Protein AF-A0A943SK35-F1 (afdb_monomer)

Secondary structure (DSSP, 8-state):
-HHHHHHHHHHHHHHHH-GGGHHHHHHHHHHHHHHHHHHHHHHHHHHHHHHHHT-

Sequence (55 aa):
GLGMGLATGKAVDAVARQPEASGKINSILLLGLALTESTAIYGFVSALIMMFTLA

Mean predicted aligned error: 3.61 Å

pLDDT: mean 95.0, std 6.47, range [56.81, 98.19]

Radius of gyration: 16.33 Å; Cα contacts (8 Å, |Δi|>4): 13; chains: 1; bounding box: 37×13×44 Å

Foldseek 3Di:
DVVLVVLVVVLVVVCVVPVVCNVVSVVVSVVVVVVVVVVVVVVVVVVVCCVPPVD

Nearest PDB structures (foldseek):
  6vol-assembly1_O  TM=8.763E-01  e=1.364E-03  Spinacia oleracea
  6rdk-assembly1_F  TM=8.444E-01  e=3.814E-02  Polytomella sp. Pringsheim 198.80
  6re2-assembly1_I  TM=8.449E-01  e=4.100E-02  Polytomella sp. Pringsheim 198.80
  6oqv-assembly1_L  TM=7.593E-01  e=1.876E-01  Escherichia coli
  6oqw-assembly1_S  TM=7.339E-01  e=2.694E-01  Escherichia coli

Structure (mmCIF, N/CA/C/O backbone):
data_AF-A0A943SK35-F1
#
_entry.id   AF-A0A943SK35-F1
#
loop_
_atom_site.group_PDB
_atom_site.id
_atom_site.type_symbol
_atom_site.label_atom_id
_atom_site.label_alt_id
_atom_site.label_comp_id
_atom_site.label_asym_id
_atom_site.label_entity_id
_atom_site.label_seq_id
_atom_site.pdbx_PDB_ins_code
_atom_site.Cartn_x
_atom_site.Cartn_y
_atom_site.Cartn_z
_atom_site.occupancy
_atom_site.B_iso_or_equiv
_atom_site.auth_seq_id
_atom_site.auth_comp_id
_atom_site.auth_asym_id
_atom_site.auth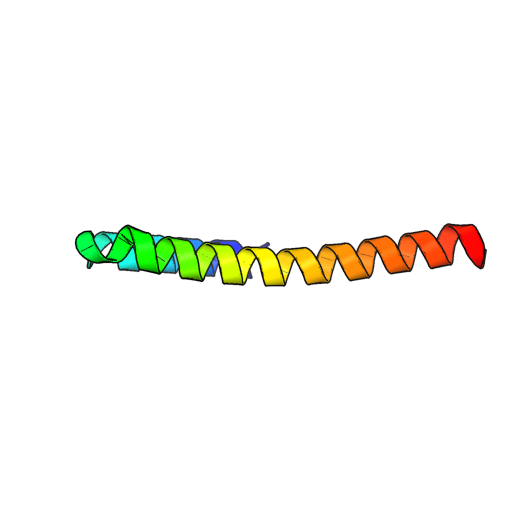_atom_id
_atom_site.pdbx_PDB_model_num
ATOM 1 N N . GLY A 1 1 ? 5.423 0.997 -1.541 1.00 83.38 1 GLY A N 1
ATOM 2 C CA . GLY A 1 1 ? 5.796 0.439 -0.223 1.00 83.38 1 GLY A CA 1
ATOM 3 C C . GLY A 1 1 ? 5.105 1.148 0.931 1.00 83.38 1 GLY A C 1
ATOM 4 O O . GLY A 1 1 ? 4.090 0.658 1.405 1.00 83.38 1 GLY A O 1
ATOM 5 N N . LEU A 1 2 ? 5.611 2.312 1.357 1.00 93.62 2 LEU A N 1
ATOM 6 C CA . LEU A 1 2 ? 5.139 3.020 2.562 1.00 93.62 2 LEU A CA 1
ATOM 7 C C . LEU A 1 2 ? 3.619 3.272 2.598 1.00 93.62 2 LEU A C 1
ATOM 9 O O . LEU A 1 2 ? 2.970 2.963 3.592 1.00 93.62 2 LEU A O 1
ATOM 13 N N . GLY A 1 3 ? 3.039 3.770 1.499 1.00 94.06 3 GLY A N 1
ATOM 14 C CA . GLY A 1 3 ? 1.597 4.036 1.416 1.00 94.06 3 GLY A CA 1
ATOM 15 C C . GLY A 1 3 ? 0.728 2.787 1.604 1.00 94.06 3 GLY A C 1
ATOM 16 O O . GLY A 1 3 ? -0.297 2.851 2.273 1.00 94.06 3 GLY A O 1
ATOM 17 N N . MET A 1 4 ? 1.175 1.635 1.096 1.00 95.00 4 MET A N 1
ATOM 18 C CA . MET A 1 4 ? 0.479 0.358 1.284 1.00 95.00 4 MET A CA 1
ATOM 19 C C . MET A 1 4 ? 0.561 -0.116 2.734 1.00 95.00 4 MET A C 1
ATOM 21 O O . MET A 1 4 ? -0.444 -0.545 3.284 1.00 95.00 4 MET A O 1
ATOM 25 N N . GLY A 1 5 ? 1.720 0.033 3.384 1.00 96.44 5 GLY A N 1
ATOM 26 C CA . GLY A 1 5 ? 1.867 -0.276 4.810 1.00 96.44 5 GLY A CA 1
ATOM 27 C C . GLY A 1 5 ? 0.935 0.565 5.688 1.00 96.44 5 GLY 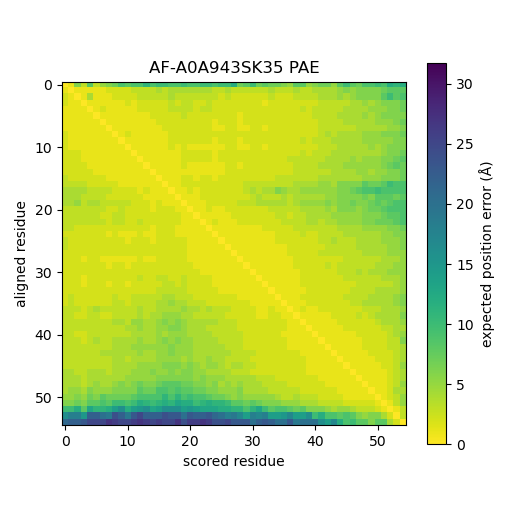A C 1
ATOM 28 O O . GLY A 1 5 ? 0.276 0.031 6.578 1.00 96.44 5 GLY A O 1
ATOM 29 N N . LEU A 1 6 ? 0.808 1.862 5.390 1.00 97.56 6 LEU A N 1
ATOM 30 C CA . LEU A 1 6 ? -0.129 2.754 6.080 1.00 97.56 6 LEU A CA 1
ATOM 31 C C . LEU A 1 6 ? -1.593 2.369 5.827 1.00 97.56 6 LEU A C 1
ATOM 33 O O . LEU A 1 6 ? -2.382 2.331 6.772 1.00 97.56 6 LEU A O 1
ATOM 37 N N . ALA A 1 7 ? -1.959 2.063 4.579 1.00 96.81 7 ALA A N 1
ATOM 38 C CA . ALA A 1 7 ? -3.311 1.628 4.228 1.00 96.81 7 ALA A CA 1
ATOM 39 C C . ALA A 1 7 ? -3.686 0.313 4.929 1.00 96.81 7 ALA A C 1
ATOM 41 O O . ALA A 1 7 ? -4.766 0.211 5.510 1.00 96.81 7 ALA A O 1
ATOM 42 N N . THR A 1 8 ? -2.772 -0.658 4.952 1.00 97.38 8 THR A N 1
ATOM 43 C CA . THR A 1 8 ? -2.956 -1.927 5.664 1.00 97.38 8 THR A CA 1
ATOM 44 C C . THR A 1 8 ? -3.081 -1.710 7.169 1.00 97.38 8 THR A C 1
ATOM 46 O O . THR A 1 8 ? -3.993 -2.259 7.778 1.00 97.38 8 THR A O 1
ATOM 49 N N . GLY A 1 9 ? -2.244 -0.863 7.778 1.00 97.56 9 GLY A N 1
ATOM 50 C CA . GLY A 1 9 ? -2.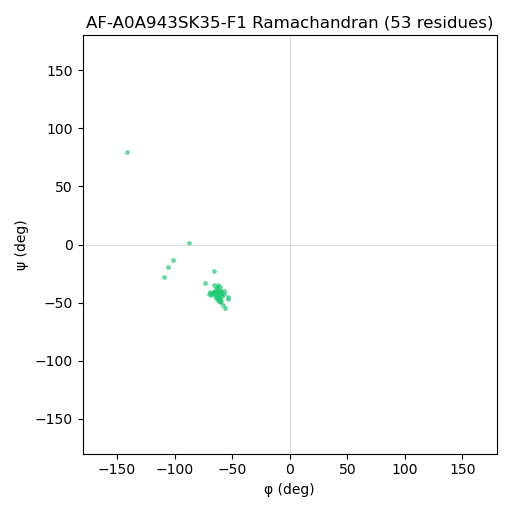366 -0.525 9.201 1.00 97.56 9 GLY A CA 1
ATOM 51 C C . GLY A 1 9 ? -3.731 0.086 9.543 1.00 97.56 9 GLY A C 1
ATOM 52 O O . GLY A 1 9 ? -4.392 -0.348 10.482 1.00 97.56 9 GLY A O 1
ATOM 53 N N . LYS A 1 10 ? -4.217 1.020 8.715 1.00 97.44 10 LYS A N 1
ATOM 54 C CA . LYS A 1 10 ? -5.560 1.612 8.856 1.00 97.44 10 LYS A CA 1
ATOM 55 C C . LYS A 1 10 ? -6.677 0.581 8.688 1.00 97.44 10 LYS A C 1
ATOM 57 O O . LYS A 1 10 ? -7.689 0.672 9.379 1.00 97.44 10 LYS A O 1
ATOM 62 N N . ALA A 1 11 ? -6.512 -0.378 7.782 1.00 97.75 11 ALA A N 1
ATOM 63 C CA . ALA A 1 11 ? -7.468 -1.461 7.598 1.00 97.75 11 ALA A CA 1
ATOM 64 C C . ALA A 1 11 ? -7.516 -2.380 8.826 1.00 97.75 11 ALA A C 1
ATOM 66 O O . ALA A 1 11 ? -8.607 -2.713 9.274 1.00 97.75 11 ALA A O 1
ATOM 67 N N . VAL A 1 12 ? -6.367 -2.714 9.422 1.00 97.69 12 VAL A N 1
ATOM 68 C CA . VAL A 1 12 ? -6.303 -3.487 10.675 1.00 97.69 12 VAL A CA 1
ATOM 69 C C . VAL A 1 12 ? -7.009 -2.745 11.813 1.00 97.69 12 VAL A C 1
ATOM 71 O O . VAL A 1 12 ? -7.859 -3.336 12.476 1.00 97.69 12 VAL A O 1
ATOM 74 N N . ASP A 1 13 ? -6.748 -1.446 11.988 1.00 98.19 13 ASP A N 1
ATOM 75 C CA . ASP A 1 13 ? -7.447 -0.622 12.986 1.00 98.19 13 ASP A CA 1
ATOM 76 C C . ASP A 1 13 ? -8.967 -0.592 12.751 1.00 98.19 13 ASP A C 1
ATOM 78 O O . ASP A 1 13 ? -9.757 -0.620 13.698 1.00 98.19 13 ASP A O 1
ATOM 82 N N . ALA A 1 14 ? -9.398 -0.517 11.488 1.00 97.56 14 ALA A N 1
ATO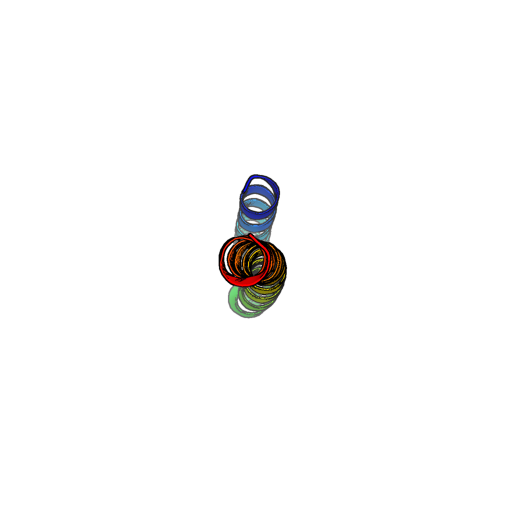M 83 C CA . ALA A 1 14 ? -10.812 -0.524 11.125 1.00 97.56 14 ALA A CA 1
ATOM 84 C C . ALA A 1 14 ? -11.471 -1.882 11.417 1.00 97.56 14 ALA A C 1
ATOM 86 O O . ALA A 1 14 ? -12.569 -1.912 11.967 1.00 97.56 14 ALA A O 1
ATOM 87 N N . VAL A 1 15 ? -10.788 -2.992 11.116 1.00 98.12 15 VAL A N 1
ATOM 88 C CA . VAL A 1 15 ? -11.247 -4.351 11.448 1.00 98.12 15 VAL A CA 1
ATOM 89 C C . VAL A 1 15 ? -11.338 -4.538 12.961 1.00 98.12 15 VAL A C 1
ATOM 91 O O . VAL A 1 15 ? -12.320 -5.092 13.443 1.00 98.12 15 VAL A O 1
ATOM 94 N N . ALA A 1 16 ? -10.355 -4.048 13.720 1.00 97.62 16 ALA A N 1
ATOM 95 C CA . ALA A 1 16 ? -10.360 -4.137 15.178 1.00 97.62 16 ALA A CA 1
ATOM 96 C C . ALA A 1 16 ? -11.533 -3.367 15.806 1.00 97.62 16 ALA A C 1
ATOM 98 O O . ALA A 1 16 ? -12.117 -3.825 16.785 1.00 97.62 16 ALA A O 1
ATOM 99 N N . ARG A 1 17 ? -11.899 -2.210 15.234 1.00 97.88 17 ARG A N 1
ATOM 100 C CA . ARG A 1 17 ? -13.075 -1.435 15.662 1.00 97.88 17 ARG A CA 1
ATOM 101 C C . ARG A 1 17 ? -14.395 -2.068 15.240 1.00 97.88 17 ARG A C 1
ATOM 103 O O . ARG A 1 17 ? -15.379 -1.898 15.952 1.00 97.88 17 ARG A O 1
ATOM 110 N N . GLN A 1 18 ? -14.423 -2.738 14.089 1.00 96.69 18 GLN A N 1
ATOM 111 C CA . GLN A 1 18 ? -15.651 -3.280 13.522 1.00 96.69 18 GLN A CA 1
ATOM 112 C C . GLN A 1 18 ? -15.425 -4.656 12.862 1.00 96.69 18 GLN A C 1
ATOM 114 O O . GLN A 1 18 ? -15.301 -4.756 11.633 1.00 96.69 18 GLN A O 1
ATOM 119 N N . PRO A 1 19 ? -15.360 -5.734 13.669 1.00 95.81 19 PRO A N 1
ATOM 120 C CA . PRO A 1 19 ? -14.991 -7.069 13.198 1.00 95.81 19 PRO A CA 1
ATOM 121 C C . PRO A 1 19 ? -15.958 -7.651 12.163 1.00 95.81 19 PRO A C 1
ATOM 123 O O . PRO A 1 19 ? -15.528 -8.322 11.222 1.00 95.81 19 PRO A O 1
ATOM 126 N N . GLU A 1 20 ? -17.256 -7.365 12.277 1.00 97.38 20 GLU A N 1
ATOM 127 C CA . GLU A 1 20 ? -18.283 -7.841 11.345 1.00 97.38 20 GLU A CA 1
ATOM 128 C C . GLU A 1 20 ? -18.121 -7.264 9.929 1.00 97.38 20 GLU A C 1
ATOM 130 O O . GLU A 1 20 ? -18.546 -7.877 8.949 1.00 97.38 20 GLU A O 1
ATOM 135 N N . ALA A 1 21 ? -17.447 -6.117 9.794 1.00 96.56 21 ALA A N 1
ATOM 136 C CA . ALA A 1 21 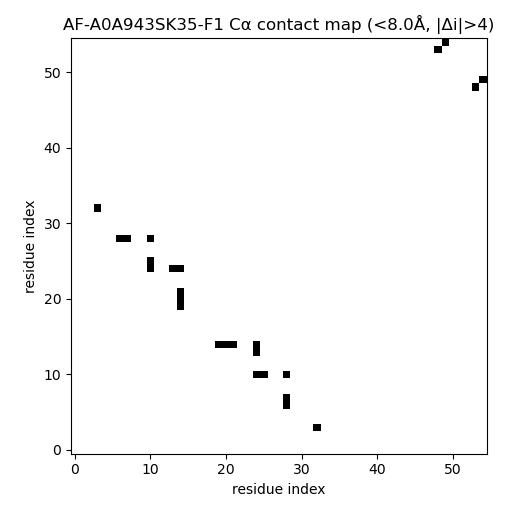? -17.152 -5.490 8.508 1.00 96.56 21 ALA A CA 1
ATOM 137 C C . ALA A 1 21 ? -15.839 -5.991 7.872 1.00 96.56 21 ALA A C 1
ATOM 139 O O . ALA A 1 21 ? -15.481 -5.541 6.777 1.00 96.56 21 ALA A O 1
ATOM 140 N N . SER A 1 22 ? -15.126 -6.927 8.513 1.00 96.69 22 SER A N 1
ATOM 141 C CA . SER A 1 22 ? -13.777 -7.358 8.118 1.00 96.69 22 SER A CA 1
ATOM 142 C C . SER A 1 22 ? -13.663 -7.791 6.657 1.00 96.69 22 SER A C 1
ATOM 144 O O . SER A 1 22 ? -12.765 -7.344 5.941 1.00 96.69 22 SER A O 1
ATOM 146 N N . GLY A 1 23 ? -14.617 -8.588 6.165 1.00 97.44 23 GLY A N 1
ATOM 147 C CA . GLY A 1 23 ? -14.619 -9.036 4.770 1.00 97.44 23 GLY A CA 1
ATOM 148 C C . GLY A 1 23 ? -14.681 -7.874 3.773 1.00 97.44 23 GLY A C 1
ATOM 149 O O . GLY A 1 23 ? -13.938 -7.850 2.790 1.00 97.44 23 GLY A O 1
ATOM 150 N N . LYS A 1 24 ? -15.513 -6.864 4.054 1.00 98.00 24 LYS A N 1
ATOM 151 C CA . LYS A 1 24 ? -15.652 -5.672 3.206 1.00 98.00 24 LYS A CA 1
ATOM 152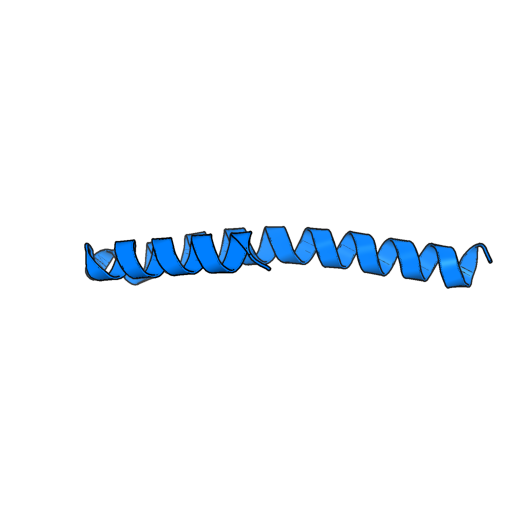 C C . LYS A 1 24 ? -14.408 -4.784 3.274 1.00 98.00 24 LYS A C 1
ATOM 154 O O . LYS A 1 24 ? -13.948 -4.324 2.231 1.00 98.00 24 LYS A O 1
ATOM 159 N N . ILE A 1 25 ? -13.848 -4.577 4.469 1.00 97.94 25 ILE A N 1
ATOM 160 C CA . ILE A 1 25 ? -12.623 -3.782 4.665 1.00 97.94 25 ILE A CA 1
ATOM 161 C C . ILE A 1 25 ? -11.457 -4.410 3.898 1.00 97.94 25 ILE A C 1
ATOM 163 O O . ILE A 1 25 ? -10.801 -3.725 3.114 1.00 97.94 25 ILE A O 1
ATOM 167 N N . ASN A 1 26 ? -11.246 -5.718 4.057 1.00 97.50 26 ASN A N 1
ATOM 168 C CA . ASN A 1 26 ? -10.179 -6.433 3.362 1.00 97.50 26 ASN A CA 1
ATOM 169 C C . ASN A 1 26 ? -10.376 -6.428 1.845 1.00 97.50 26 ASN A C 1
ATOM 171 O O . ASN A 1 26 ? -9.406 -6.236 1.121 1.00 97.50 26 ASN A O 1
ATOM 175 N N . SER A 1 27 ? -11.612 -6.560 1.354 1.00 98.06 27 SER A N 1
ATOM 176 C CA . SER A 1 27 ? -11.894 -6.494 -0.089 1.00 98.06 27 SER A CA 1
ATOM 177 C C . SER A 1 27 ? -11.508 -5.139 -0.690 1.00 98.06 27 SER A C 1
ATOM 179 O O . SER A 1 27 ? -10.875 -5.082 -1.743 1.00 98.06 27 SER A O 1
ATOM 181 N N . ILE A 1 28 ? -11.846 -4.040 -0.006 1.00 97.56 28 ILE A N 1
ATOM 182 C CA . ILE A 1 28 ? -11.496 -2.683 -0.449 1.00 97.56 28 ILE A CA 1
ATOM 183 C C . ILE A 1 28 ? -9.982 -2.457 -0.361 1.00 97.56 28 ILE A C 1
ATOM 185 O O . ILE A 1 28 ? -9.397 -1.913 -1.299 1.00 97.56 28 ILE A O 1
ATOM 189 N N . LEU A 1 29 ? -9.341 -2.898 0.731 1.00 97.88 29 LEU A N 1
ATOM 190 C CA . LEU A 1 29 ? -7.887 -2.831 0.881 1.00 97.88 29 LEU A CA 1
ATOM 191 C C . LEU A 1 29 ? -7.201 -3.555 -0.280 1.00 97.88 29 LEU A C 1
ATOM 193 O O . LEU A 1 29 ? -6.388 -2.950 -0.971 1.00 97.88 29 LEU A O 1
ATOM 197 N N . LEU A 1 30 ? -7.549 -4.822 -0.521 1.00 97.56 30 LEU A N 1
ATOM 198 C CA . LEU A 1 30 ? -6.906 -5.645 -1.543 1.00 97.56 30 LEU A CA 1
ATOM 199 C C . LEU A 1 30 ? -7.083 -5.052 -2.942 1.00 97.56 30 LEU A C 1
ATOM 201 O O . LEU A 1 30 ? -6.127 -5.031 -3.711 1.00 97.56 30 LEU A O 1
ATOM 205 N N . LEU A 1 31 ? -8.268 -4.512 -3.248 1.00 97.50 31 LEU A N 1
ATOM 206 C CA . LEU A 1 31 ? -8.515 -3.802 -4.502 1.00 97.50 31 LEU A CA 1
ATOM 207 C C . LEU A 1 31 ? -7.592 -2.581 -4.645 1.00 97.50 31 LEU A C 1
ATOM 209 O O . LEU A 1 31 ? -6.946 -2.419 -5.678 1.00 97.50 31 LEU A O 1
ATOM 213 N N . GLY A 1 32 ? -7.477 -1.748 -3.607 1.00 95.88 32 GLY A N 1
ATOM 214 C CA . GLY A 1 32 ? -6.592 -0.579 -3.626 1.00 95.88 32 GLY A CA 1
ATOM 215 C C . GLY A 1 32 ? -5.108 -0.947 -3.761 1.00 95.88 32 GLY A C 1
ATOM 216 O O . GLY A 1 32 ? -4.376 -0.316 -4.530 1.00 95.88 32 GLY A O 1
ATOM 217 N N . LEU A 1 33 ? -4.670 -1.994 -3.057 1.00 96.75 33 LEU A N 1
ATOM 218 C CA . LEU A 1 33 ? -3.306 -2.518 -3.156 1.00 96.75 33 LEU A CA 1
ATOM 219 C C . LEU A 1 33 ? -3.025 -3.070 -4.560 1.00 96.75 33 LEU A C 1
ATOM 221 O O . LEU A 1 33 ? -2.010 -2.718 -5.155 1.00 96.75 33 LEU A O 1
ATOM 225 N N . ALA A 1 34 ? -3.945 -3.854 -5.127 1.00 96.50 34 ALA A N 1
ATOM 226 C CA . ALA A 1 34 ? -3.807 -4.423 -6.465 1.00 96.50 34 ALA A CA 1
ATOM 227 C C . ALA A 1 34 ? -3.693 -3.342 -7.552 1.00 96.50 34 ALA A C 1
ATOM 229 O O . ALA A 1 34 ? -2.869 -3.466 -8.456 1.00 96.50 34 ALA A O 1
ATOM 230 N N . LEU A 1 35 ? -4.469 -2.258 -7.455 1.00 95.50 35 LEU A N 1
ATOM 231 C CA . LEU A 1 35 ? -4.373 -1.121 -8.381 1.00 95.50 35 LEU A CA 1
ATOM 232 C C . LEU A 1 35 ? -3.030 -0.383 -8.256 1.00 95.50 35 LEU A C 1
ATOM 234 O O . LEU A 1 35 ? -2.418 -0.017 -9.266 1.00 95.50 35 LEU A O 1
ATOM 238 N N . THR A 1 36 ? -2.556 -0.199 -7.021 1.00 94.62 36 THR A N 1
ATOM 239 C CA . THR A 1 36 ? -1.257 0.434 -6.744 1.00 94.62 36 THR A CA 1
ATOM 240 C C . THR A 1 36 ? -0.113 -0.390 -7.334 1.00 94.62 36 THR A C 1
ATOM 242 O O . THR A 1 36 ? 0.734 0.151 -8.045 1.00 94.62 36 THR A O 1
ATOM 245 N N . GLU A 1 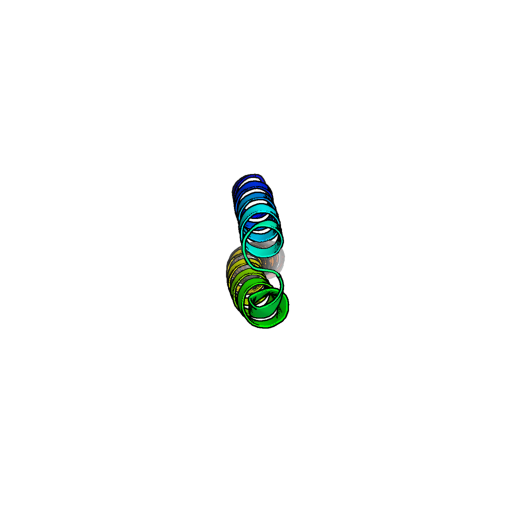37 ? -0.119 -1.703 -7.102 1.00 94.12 37 GLU A N 1
ATOM 246 C CA . GLU A 1 37 ? 0.881 -2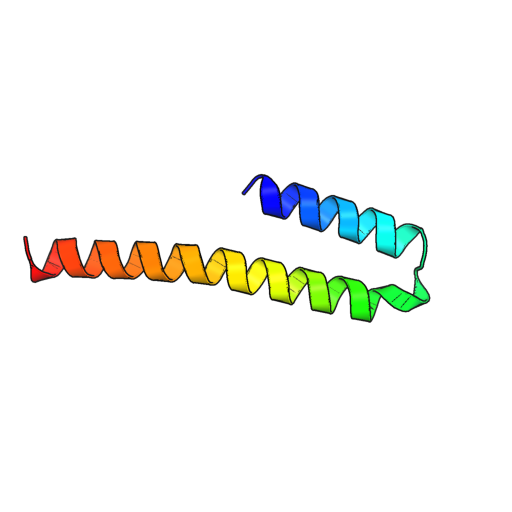.630 -7.643 1.00 94.12 37 GLU A CA 1
ATOM 247 C C . GLU A 1 37 ? 0.812 -2.738 -9.171 1.00 94.12 37 GLU A C 1
ATOM 249 O O . GLU A 1 37 ? 1.841 -2.696 -9.843 1.00 94.12 37 GLU A O 1
ATOM 254 N N . SER A 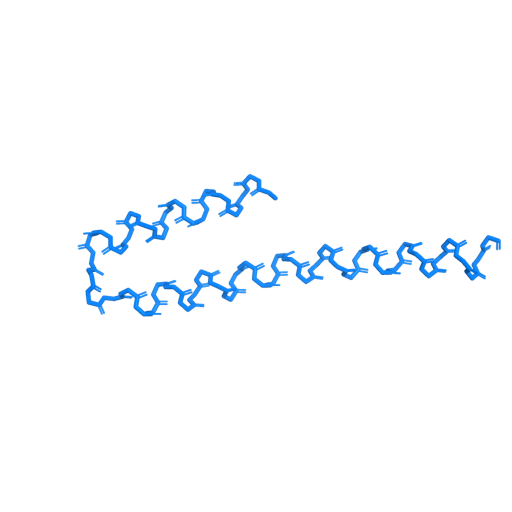1 38 ? -0.391 -2.778 -9.754 1.00 95.19 38 SER A N 1
ATOM 255 C CA . SER A 1 38 ? -0.563 -2.842 -11.214 1.00 95.19 38 SER A CA 1
ATOM 256 C C . SER A 1 38 ? 0.114 -1.667 -11.919 1.00 95.19 38 SER A C 1
ATOM 258 O O . SER A 1 38 ? 0.768 -1.848 -12.943 1.00 95.19 38 SER A O 1
ATOM 260 N N . THR A 1 39 ? 0.018 -0.464 -11.347 1.00 93.62 39 THR A N 1
ATOM 261 C CA . THR A 1 39 ? 0.679 0.730 -11.896 1.00 93.62 39 THR A CA 1
ATOM 262 C C . THR A 1 39 ? 2.202 0.569 -11.924 1.00 93.62 39 THR A C 1
ATOM 264 O O . THR A 1 39 ? 2.841 0.906 -12.923 1.00 93.62 39 THR A O 1
ATOM 267 N N . ALA A 1 40 ? 2.789 0.008 -10.861 1.00 94.44 40 ALA A N 1
ATOM 268 C CA . ALA A 1 40 ? 4.223 -0.264 -10.805 1.00 94.44 40 ALA A CA 1
ATOM 269 C C . ALA A 1 40 ? 4.644 -1.318 -11.843 1.00 94.44 40 ALA A C 1
ATOM 271 O O . ALA A 1 40 ? 5.649 -1.131 -12.531 1.00 94.44 40 ALA A O 1
ATOM 272 N N . ILE A 1 41 ? 3.849 -2.380 -12.009 1.00 96.56 41 ILE A N 1
ATOM 273 C CA . ILE A 1 41 ? 4.098 -3.433 -13.003 1.00 96.56 41 ILE A CA 1
ATOM 274 C C . ILE A 1 41 ? 4.053 -2.868 -14.426 1.00 96.56 41 ILE A C 1
ATOM 276 O O . ILE A 1 41 ? 4.966 -3.137 -15.205 1.00 96.56 41 ILE A O 1
ATOM 280 N N . TYR A 1 42 ? 3.053 -2.053 -14.776 1.00 96.06 42 TYR A N 1
ATOM 281 C CA . TYR A 1 42 ? 2.982 -1.442 -16.109 1.00 96.06 42 TYR A CA 1
ATOM 282 C C . TYR A 1 42 ? 4.192 -0.550 -16.398 1.00 96.06 42 TYR A C 1
ATOM 284 O O . TYR A 1 42 ? 4.776 -0.643 -17.479 1.00 96.06 42 TYR A O 1
ATOM 292 N N . GLY A 1 43 ? 4.608 0.263 -15.421 1.00 95.94 43 GLY A N 1
ATOM 293 C CA . GLY A 1 43 ? 5.818 1.074 -15.537 1.00 95.94 43 GLY A CA 1
ATOM 294 C C . GLY A 1 43 ? 7.061 0.212 -15.764 1.00 95.94 43 GLY A C 1
ATOM 295 O O . GLY A 1 43 ? 7.807 0.450 -16.713 1.00 95.94 43 GLY A O 1
ATOM 296 N N . PHE A 1 44 ? 7.240 -0.841 -14.966 1.00 96.31 44 PHE A N 1
ATOM 297 C CA . PHE A 1 44 ? 8.368 -1.762 -15.095 1.00 96.31 44 PHE A CA 1
ATOM 298 C C . PHE A 1 44 ? 8.398 -2.481 -16.451 1.00 96.31 44 PHE A C 1
ATOM 300 O O . PHE A 1 44 ? 9.423 -2.469 -17.131 1.00 96.31 44 PHE A O 1
ATOM 307 N N . VAL A 1 45 ? 7.272 -3.052 -16.886 1.00 97.25 45 VAL A N 1
ATOM 308 C CA . VAL A 1 45 ? 7.172 -3.749 -18.177 1.00 97.25 45 VAL A CA 1
ATOM 309 C C . VAL A 1 45 ? 7.437 -2.789 -19.335 1.00 97.25 45 VAL A C 1
ATOM 311 O O . VAL A 1 45 ? 8.187 -3.134 -20.244 1.00 97.25 45 VAL A O 1
ATOM 314 N N . SER A 1 46 ? 6.888 -1.571 -19.295 1.00 95.81 46 SER A N 1
ATOM 315 C CA . SER A 1 46 ? 7.146 -0.567 -20.335 1.00 95.81 46 SER A CA 1
ATOM 316 C C . SER A 1 46 ? 8.631 -0.199 -20.434 1.00 95.81 46 SER A C 1
ATOM 318 O O . SER A 1 46 ? 9.167 -0.133 -21.539 1.00 95.81 46 SER A O 1
ATOM 320 N N . ALA A 1 47 ? 9.320 -0.058 -19.296 1.00 96.44 47 ALA A N 1
ATOM 321 C CA . ALA A 1 47 ? 10.752 0.218 -19.251 1.00 96.44 47 ALA A CA 1
ATOM 322 C C . ALA A 1 47 ? 11.588 -0.942 -19.816 1.00 96.44 47 ALA A C 1
ATOM 324 O O . ALA A 1 47 ? 12.530 -0.698 -20.569 1.00 96.44 47 ALA A O 1
ATOM 325 N N . LEU A 1 48 ? 11.229 -2.195 -19.507 1.00 96.38 48 LEU A N 1
ATOM 326 C CA . LEU A 1 48 ? 11.884 -3.370 -20.091 1.00 96.38 48 LEU A CA 1
ATOM 327 C C . LEU A 1 48 ? 11.701 -3.420 -21.610 1.00 96.38 48 LEU A C 1
ATOM 329 O O . LEU A 1 48 ? 12.671 -3.647 -22.326 1.00 96.38 48 LEU A O 1
ATOM 333 N N . ILE A 1 49 ? 10.485 -3.175 -22.109 1.00 96.56 49 ILE A N 1
ATOM 334 C CA . ILE A 1 49 ? 10.225 -3.140 -23.555 1.00 96.56 49 ILE A CA 1
ATOM 335 C C . ILE A 1 49 ? 11.121 -2.087 -24.208 1.00 96.56 49 ILE A C 1
ATOM 337 O O . ILE A 1 49 ? 11.872 -2.420 -25.117 1.00 96.56 49 ILE A O 1
ATOM 341 N N . MET A 1 50 ? 11.130 -0.853 -23.696 1.00 95.69 50 MET A N 1
ATOM 342 C CA . MET A 1 50 ? 11.990 0.208 -24.231 1.00 95.69 50 MET A CA 1
ATOM 343 C C . MET A 1 50 ? 13.474 -0.185 -24.222 1.00 95.69 50 MET A C 1
ATOM 345 O O . MET A 1 50 ? 14.163 0.042 -25.212 1.00 95.69 50 MET A O 1
ATOM 349 N N . MET A 1 51 ? 13.955 -0.816 -23.148 1.00 95.44 51 MET A N 1
ATOM 350 C CA . MET A 1 51 ? 15.350 -1.244 -23.023 1.00 95.44 51 MET A CA 1
ATOM 351 C C . MET A 1 51 ? 15.747 -2.339 -24.020 1.00 95.44 51 MET A C 1
ATOM 353 O O . MET A 1 51 ? 16.888 -2.344 -24.457 1.00 95.44 51 MET A O 1
ATOM 357 N N . PHE A 1 52 ? 14.856 -3.267 -24.374 1.00 92.50 52 PHE A N 1
ATOM 358 C CA . PHE A 1 52 ? 15.203 -4.398 -25.249 1.00 92.50 52 PHE A CA 1
ATOM 359 C C . PHE A 1 52 ? 14.753 -4.234 -26.705 1.00 92.50 52 PHE A C 1
ATOM 361 O O . PHE A 1 52 ? 15.191 -5.008 -27.553 1.00 92.50 52 PHE A O 1
ATOM 368 N N . THR A 1 53 ? 13.876 -3.271 -27.009 1.00 90.94 53 THR A N 1
ATOM 369 C CA . THR A 1 53 ? 13.417 -3.021 -28.387 1.00 90.94 53 THR A CA 1
ATOM 370 C C . THR A 1 53 ? 13.947 -1.729 -28.994 1.00 90.94 53 THR A C 1
ATOM 372 O O . THR A 1 53 ? 13.993 -1.633 -30.216 1.00 90.94 53 THR A O 1
ATOM 375 N N . LEU A 1 54 ? 14.256 -0.713 -28.178 1.00 72.94 54 LEU A N 1
ATOM 376 C CA . LEU A 1 54 ? 14.711 0.596 -28.662 1.00 72.94 54 LEU A CA 1
ATOM 377 C C . LEU A 1 54 ? 16.219 0.824 -28.452 1.00 72.94 54 LEU A C 1
ATOM 379 O O . LEU A 1 54 ? 16.771 1.707 -29.107 1.00 72.94 54 LEU A O 1
ATOM 383 N N . ALA A 1 55 ? 16.863 0.065 -27.557 1.00 56.81 55 ALA A N 1
ATOM 384 C CA . ALA A 1 55 ? 18.316 0.087 -27.371 1.00 56.81 55 ALA A CA 1
ATOM 385 C C . ALA A 1 55 ? 19.048 -0.825 -28.364 1.00 56.81 55 ALA A C 1
ATOM 387 O O . ALA A 1 55 ? 18.465 -1.861 -28.759 1.00 56.81 55 ALA A O 1
#

Solvent-accessible surface area (backbone atoms only — not comparable to full-atom values): 3117 Å² total; per-residue (Å²): 109,71,70,56,54,52,52,51,53,53,45,51,56,48,27,73,76,39,61,92,48,34,70,60,50,51,52,53,49,51,52,54,50,52,55,56,51,48,54,52,50,53,54,51,53,53,51,52,48,47,57,70,72,74,99